Protein AF-G5J6P9-F1 (afdb_monomer)

Sequence (139 aa):
MKEVIKSHRTAPQAALIARLNPIIRGWCNYYRTVVSKKIFTSEDLTLWNMLRAWTVSRKKKKTPLIKALKKYFSHGKHGKWTFQTGKTVLYHHAETEIKRHTLVKPESSPLDGNWTYGRKRRGTYTGTPTRVSKLLKKQ

Solvent-accessible surface area (backbone atoms only — not comparable to full-atom values): 8495 Å² total; per-residue (Å²): 109,70,67,60,53,60,78,40,60,86,53,57,70,66,58,52,35,65,60,45,37,60,55,52,51,50,53,42,62,70,48,20,48,49,97,39,64,70,55,24,49,50,50,42,54,52,49,49,53,53,52,50,50,50,45,58,75,66,44,57,91,87,55,55,67,68,64,48,44,58,72,48,24,39,74,49,98,72,39,66,74,20,54,40,56,102,88,47,72,54,73,55,48,61,72,59,70,68,51,68,80,77,77,80,59,89,93,59,58,98,78,68,77,59,61,68,65,51,28,79,72,64,64,57,49,98,90,53,62,71,69,62,50,56,55,71,72,73,113

Foldseek 3Di:
DLVLLVVCLVPDLVVSLVVQQVVLVVVLVVCLADPCLVVLVVVQVVVLVSVLVSLVSPDDPPDDSVNSQCVQAAADPVGGGWRDDPVGTHDRSNVRHRDYDDDDDPPDDLPPPPVVVVCVPVLDRPPDDNVVSVVVVVD

Radius of gyration: 22.57 Å; Cα contacts (8 Å, |Δi|>4): 118; chains: 1; bounding box: 42×33×65 Å

InterPro domains:
  IPR013597 Group II intron, maturase-specific [PF08388] (2-73)

Structure (mmCIF, N/CA/C/O backbone):
data_AF-G5J6P9-F1
#
_entry.id   AF-G5J6P9-F1
#
loop_
_atom_site.group_PDB
_atom_site.id
_atom_site.type_symbol
_atom_site.label_atom_id
_atom_site.label_alt_id
_atom_site.label_comp_id
_atom_site.label_asym_id
_atom_site.label_entity_id
_atom_site.label_seq_id
_atom_site.pdbx_PDB_ins_code
_atom_site.Cartn_x
_atom_site.Cartn_y
_atom_site.Cartn_z
_atom_site.occupancy
_atom_site.B_iso_or_equiv
_atom_site.auth_seq_id
_atom_site.auth_comp_id
_atom_site.auth_asym_id
_atom_site.auth_atom_id
_atom_site.pdbx_PDB_model_num
ATOM 1 N N . MET A 1 1 ? -7.645 6.304 -6.383 1.00 88.50 1 MET A N 1
ATOM 2 C CA . MET A 1 1 ? -7.468 5.688 -5.041 1.00 88.50 1 MET A CA 1
ATOM 3 C C . MET A 1 1 ? -8.489 6.160 -4.008 1.00 88.50 1 MET A C 1
ATOM 5 O O . MET A 1 1 ? -9.129 5.309 -3.403 1.00 88.50 1 MET A O 1
ATOM 9 N N . LYS A 1 2 ? -8.694 7.473 -3.824 1.00 90.75 2 LYS A N 1
ATOM 10 C CA . LYS A 1 2 ? -9.644 8.036 -2.841 1.00 90.75 2 LYS A CA 1
ATOM 11 C C . LYS A 1 2 ? -11.046 7.407 -2.886 1.00 90.75 2 LYS A C 1
ATOM 13 O O . LYS A 1 2 ? -11.541 6.964 -1.856 1.00 90.75 2 LYS A O 1
ATOM 18 N N . GLU A 1 3 ? -11.644 7.297 -4.071 1.00 94.56 3 GLU A N 1
ATOM 19 C CA . GLU A 1 3 ? -12.990 6.719 -4.230 1.00 94.56 3 GLU A CA 1
ATOM 20 C C . GLU A 1 3 ? -13.049 5.220 -3.895 1.00 94.56 3 GLU A C 1
ATOM 22 O O . GLU A 1 3 ? -14.017 4.744 -3.302 1.00 94.56 3 GLU A O 1
ATOM 27 N N . VAL A 1 4 ? -11.970 4.475 -4.158 1.00 95.38 4 VAL A N 1
ATOM 28 C CA . VAL A 1 4 ? -11.866 3.060 -3.763 1.00 95.38 4 VAL A CA 1
ATOM 29 C C . VAL A 1 4 ? -11.872 2.938 -2.241 1.00 95.38 4 VAL A C 1
ATOM 31 O O . VAL A 1 4 ? -12.625 2.150 -1.685 1.00 95.38 4 VAL A O 1
ATOM 34 N N . ILE A 1 5 ? -11.088 3.761 -1.545 1.00 94.94 5 ILE A N 1
ATOM 35 C CA . ILE A 1 5 ? -11.037 3.742 -0.077 1.00 94.94 5 ILE A CA 1
ATOM 36 C C . ILE A 1 5 ? -12.384 4.161 0.533 1.00 94.94 5 ILE A C 1
ATOM 38 O O . ILE A 1 5 ? -12.824 3.557 1.511 1.00 94.94 5 ILE A O 1
ATOM 42 N N . LYS A 1 6 ? -13.062 5.160 -0.050 1.00 93.94 6 LYS A N 1
ATOM 43 C CA . LYS A 1 6 ? -14.392 5.612 0.396 1.00 93.94 6 LYS A CA 1
ATOM 44 C C . LYS A 1 6 ? -15.464 4.532 0.235 1.00 93.94 6 LYS A C 1
ATOM 46 O O . LYS A 1 6 ? -16.167 4.240 1.196 1.00 93.94 6 LYS A O 1
ATOM 51 N N . SER A 1 7 ? -15.562 3.925 -0.947 1.00 94.88 7 SER A N 1
ATOM 52 C CA . SER A 1 7 ? -16.500 2.819 -1.216 1.00 94.88 7 SER A CA 1
ATOM 53 C C . SER A 1 7 ? -16.239 1.598 -0.330 1.00 94.88 7 SER A C 1
ATOM 55 O O . SER A 1 7 ? -17.163 0.880 0.028 1.00 94.88 7 SER A O 1
ATOM 57 N N . HIS A 1 8 ? -14.991 1.395 0.099 1.00 94.69 8 HIS A N 1
ATOM 58 C CA . HIS A 1 8 ? -14.577 0.283 0.957 1.00 94.69 8 HIS A CA 1
ATOM 59 C C . HIS A 1 8 ? -14.461 0.680 2.439 1.00 94.69 8 HIS A C 1
ATOM 61 O O . HIS A 1 8 ? -13.709 0.063 3.199 1.00 94.69 8 HIS A O 1
ATOM 67 N N . ARG A 1 9 ? -15.197 1.704 2.890 1.00 91.31 9 ARG A N 1
ATOM 68 C CA . ARG A 1 9 ? -15.126 2.206 4.275 1.00 91.31 9 ARG A CA 1
ATOM 69 C C . ARG A 1 9 ? -15.450 1.137 5.327 1.00 91.31 9 ARG A C 1
ATOM 71 O O . ARG A 1 9 ? -14.808 1.095 6.375 1.00 91.31 9 ARG A O 1
ATOM 78 N N . THR A 1 10 ? -16.416 0.265 5.050 1.00 92.69 10 THR A N 1
ATOM 79 C CA . THR A 1 10 ? -16.840 -0.829 5.945 1.00 92.69 10 THR A CA 1
ATOM 80 C C . THR A 1 10 ? -16.239 -2.184 5.569 1.00 92.69 10 THR A C 1
ATOM 82 O O . THR A 1 10 ? -16.302 -3.121 6.368 1.00 92.69 10 THR A O 1
ATOM 85 N N . ALA A 1 11 ? -15.603 -2.286 4.399 1.00 93.88 11 ALA A N 1
ATOM 86 C CA . ALA A 1 11 ? -15.102 -3.541 3.854 1.00 93.88 11 ALA A CA 1
ATOM 87 C C . ALA A 1 11 ? -13.993 -4.174 4.724 1.00 93.88 11 ALA A C 1
ATOM 89 O O . ALA A 1 11 ? -13.275 -3.475 5.457 1.00 93.88 11 ALA A O 1
ATOM 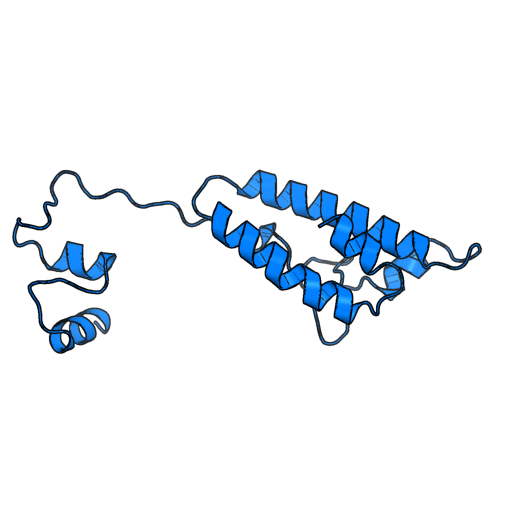90 N N . PRO A 1 12 ? -13.799 -5.503 4.654 1.00 95.56 12 PRO A N 1
ATOM 91 C CA . PRO A 1 12 ? -12.652 -6.164 5.266 1.00 95.56 12 PRO A CA 1
ATOM 92 C C . PRO A 1 12 ? -11.323 -5.596 4.754 1.00 95.56 12 PRO A C 1
ATOM 94 O O . PRO A 1 12 ? -11.195 -5.226 3.588 1.00 95.56 12 PRO A O 1
ATOM 97 N N . GLN A 1 13 ? -10.302 -5.574 5.615 1.00 96.81 13 GLN A N 1
ATOM 98 C CA . GLN A 1 13 ? -8.970 -5.080 5.250 1.00 96.81 13 GLN A CA 1
ATOM 99 C C . GLN A 1 13 ? -8.396 -5.807 4.023 1.00 96.81 13 GLN A C 1
ATOM 101 O O . GLN A 1 13 ? -7.875 -5.163 3.116 1.00 96.81 13 GLN A O 1
ATOM 106 N N . ALA A 1 14 ? -8.529 -7.136 3.977 1.00 96.75 14 ALA A N 1
ATOM 107 C CA . ALA A 1 14 ? -8.056 -7.947 2.858 1.00 96.75 14 ALA A CA 1
ATOM 108 C C . ALA A 1 14 ? -8.722 -7.553 1.528 1.00 96.75 14 ALA A C 1
ATOM 110 O O . 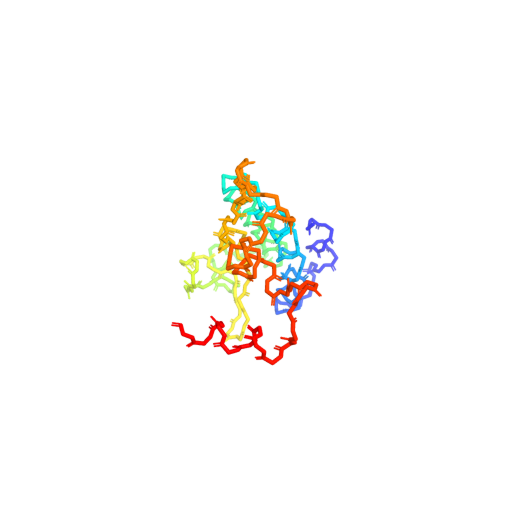ALA A 1 14 ? -8.039 -7.470 0.513 1.00 96.75 14 ALA A O 1
ATOM 111 N N . ALA A 1 15 ? -10.023 -7.239 1.539 1.00 96.69 15 ALA A N 1
ATOM 112 C CA . ALA A 1 15 ? -10.747 -6.802 0.346 1.00 96.69 15 ALA A CA 1
ATOM 113 C C . ALA A 1 15 ? -10.234 -5.444 -0.162 1.00 96.69 15 ALA A C 1
ATOM 115 O O . ALA A 1 15 ? -10.015 -5.268 -1.360 1.00 96.69 15 ALA A O 1
ATOM 116 N N . LEU A 1 16 ? -9.960 -4.504 0.752 1.00 97.19 16 LEU A N 1
ATOM 117 C CA . LEU A 1 16 ? -9.362 -3.218 0.391 1.00 97.19 16 LEU A CA 1
ATOM 118 C C . LEU A 1 16 ? -7.965 -3.395 -0.230 1.00 97.19 16 LEU A C 1
ATOM 120 O O . LEU A 1 16 ? -7.674 -2.788 -1.259 1.00 97.19 16 LEU A O 1
ATOM 124 N N . ILE A 1 17 ? -7.122 -4.258 0.348 1.00 97.44 17 ILE A N 1
ATOM 125 C CA . ILE A 1 17 ? -5.790 -4.576 -0.198 1.00 97.44 17 ILE A CA 1
ATOM 126 C C . ILE A 1 17 ? -5.910 -5.213 -1.586 1.00 97.44 17 ILE A C 1
ATOM 128 O O . ILE A 1 17 ? -5.239 -4.779 -2.524 1.00 97.44 17 ILE A O 1
ATOM 132 N N . ALA A 1 18 ? -6.794 -6.201 -1.735 1.00 96.81 18 ALA A N 1
ATOM 133 C CA . ALA A 1 18 ? -7.026 -6.894 -2.998 1.00 96.81 18 ALA A CA 1
ATOM 134 C C . ALA A 1 18 ? -7.461 -5.933 -4.112 1.00 96.81 18 ALA A C 1
ATOM 136 O O . ALA A 1 18 ? -7.036 -6.091 -5.255 1.00 96.81 18 ALA A O 1
ATOM 137 N N . ARG A 1 19 ? -8.252 -4.900 -3.787 1.00 97.19 19 ARG A N 1
ATOM 138 C CA . ARG A 1 19 ? -8.679 -3.897 -4.768 1.00 97.19 19 ARG A CA 1
ATOM 139 C C . ARG A 1 19 ? -7.601 -2.862 -5.087 1.00 97.19 19 ARG A C 1
ATOM 141 O O . ARG A 1 19 ? -7.487 -2.461 -6.246 1.00 97.19 19 ARG A O 1
ATOM 148 N N . LEU A 1 20 ? -6.831 -2.415 -4.093 1.00 97.19 20 LEU A N 1
ATOM 149 C CA . LEU A 1 20 ? -5.807 -1.378 -4.270 1.00 97.19 20 LEU A CA 1
ATOM 150 C C . LEU A 1 20 ? -4.571 -1.887 -5.018 1.00 97.19 20 LEU A C 1
ATOM 152 O O . LEU A 1 20 ? -4.085 -1.197 -5.912 1.00 97.19 20 LEU A O 1
ATOM 156 N N . ASN A 1 21 ? -4.094 -3.093 -4.706 1.00 97.31 21 ASN A N 1
ATOM 157 C CA . ASN A 1 21 ? -2.870 -3.650 -5.288 1.00 97.31 21 ASN A CA 1
ATOM 158 C C . ASN A 1 21 ? -2.819 -3.622 -6.830 1.00 97.31 21 ASN A C 1
ATOM 160 O O . ASN A 1 21 ? -1.824 -3.127 -7.363 1.00 97.31 21 ASN A O 1
ATOM 164 N N . PRO A 1 22 ? -3.831 -4.100 -7.582 1.00 97.44 22 PRO A N 1
ATOM 165 C CA . PRO A 1 22 ? -3.782 -4.059 -9.044 1.00 97.44 22 PRO A CA 1
ATOM 166 C C . PRO A 1 22 ? -3.800 -2.628 -9.602 1.00 97.44 22 PRO A C 1
ATOM 168 O O . PRO A 1 22 ? -3.136 -2.365 -10.601 1.00 97.44 22 PRO A O 1
ATOM 171 N N . ILE A 1 23 ? -4.498 -1.693 -8.947 1.00 97.31 23 ILE A N 1
ATOM 172 C CA . ILE A 1 23 ? -4.552 -0.283 -9.369 1.00 97.31 23 ILE A CA 1
ATOM 173 C C . ILE A 1 23 ? -3.177 0.367 -9.210 1.00 97.31 23 ILE A C 1
ATOM 175 O O . ILE A 1 23 ? -2.669 0.974 -10.151 1.00 97.31 23 ILE A O 1
ATOM 179 N N . ILE A 1 24 ? -2.568 0.205 -8.032 1.00 97.06 24 ILE A N 1
ATOM 180 C CA . ILE A 1 24 ? -1.245 0.756 -7.725 1.00 97.06 24 ILE A CA 1
ATOM 181 C C . ILE A 1 24 ? -0.210 0.172 -8.687 1.00 97.06 24 ILE A C 1
ATOM 183 O O . ILE A 1 24 ? 0.527 0.914 -9.331 1.00 97.06 24 ILE A O 1
ATOM 187 N N . ARG A 1 25 ? -0.193 -1.157 -8.852 1.00 96.75 25 ARG A N 1
ATOM 188 C CA . ARG A 1 25 ? 0.738 -1.829 -9.769 1.00 96.75 25 ARG A CA 1
ATOM 189 C C . ARG A 1 25 ? 0.569 -1.363 -11.210 1.00 96.75 25 ARG A C 1
ATOM 191 O O . ARG A 1 25 ? 1.571 -1.117 -11.871 1.00 96.75 25 ARG A O 1
ATOM 198 N N . GLY A 1 26 ? -0.666 -1.233 -11.695 1.00 96.50 26 GLY A N 1
ATOM 199 C CA . GLY A 1 26 ? -0.940 -0.753 -13.050 1.00 96.50 26 GLY A CA 1
ATOM 200 C C . GLY A 1 26 ? -0.398 0.657 -13.278 1.00 96.50 26 GLY A C 1
ATOM 201 O O . GLY A 1 26 ? 0.356 0.886 -14.222 1.00 96.50 26 GLY A O 1
ATOM 202 N N . TRP A 1 27 ? -0.705 1.577 -12.363 1.00 96.50 27 TRP A N 1
ATOM 203 C CA . TRP A 1 27 ? -0.244 2.961 -12.443 1.00 96.50 27 TRP A CA 1
ATOM 204 C C . TRP A 1 27 ? 1.284 3.069 -12.337 1.00 96.50 27 TRP A C 1
ATOM 206 O O . TRP A 1 27 ? 1.927 3.714 -13.163 1.00 96.50 27 TRP A O 1
ATOM 216 N N . CYS A 1 28 ? 1.899 2.358 -11.392 1.00 96.44 28 CYS A N 1
ATOM 217 C CA . CYS A 1 28 ? 3.351 2.322 -11.268 1.00 96.44 28 CYS A CA 1
ATOM 218 C C . CYS A 1 28 ? 4.035 1.722 -12.497 1.00 96.44 28 CYS A C 1
ATOM 220 O O . CYS A 1 28 ? 5.065 2.236 -12.922 1.00 96.44 28 CYS A O 1
ATOM 222 N N . ASN A 1 29 ? 3.478 0.660 -13.084 1.00 95.25 29 ASN A N 1
ATOM 223 C CA . ASN A 1 29 ? 4.019 0.058 -14.300 1.00 95.25 29 ASN A CA 1
ATOM 224 C C . ASN A 1 29 ? 3.948 1.010 -15.493 1.00 95.25 29 ASN A C 1
ATOM 226 O O . ASN A 1 29 ? 4.879 1.017 -16.293 1.00 95.25 29 ASN A O 1
ATOM 230 N N . TYR A 1 30 ? 2.900 1.826 -15.592 1.00 94.50 30 TYR A N 1
ATOM 231 C CA . TYR A 1 30 ? 2.797 2.857 -16.622 1.00 94.50 30 TYR A CA 1
ATOM 232 C C . TYR A 1 30 ? 3.896 3.921 -16.463 1.00 94.50 30 TYR A C 1
ATOM 234 O O . TYR A 1 30 ? 4.614 4.230 -17.409 1.00 94.50 30 TYR A O 1
ATOM 242 N N . TYR A 1 31 ? 4.106 4.418 -15.241 1.00 94.44 31 TYR A N 1
ATOM 243 C CA . TYR A 1 31 ? 5.084 5.477 -14.959 1.00 94.44 31 TYR A CA 1
ATOM 244 C C . TYR A 1 31 ? 6.503 4.978 -14.654 1.00 94.44 31 TYR A C 1
ATOM 246 O O . TYR A 1 31 ? 7.381 5.784 -14.328 1.00 94.44 31 TYR A O 1
ATOM 254 N N . ARG A 1 32 ? 6.775 3.669 -14.762 1.00 93.69 32 ARG A N 1
ATOM 255 C CA . ARG A 1 32 ? 8.095 3.105 -14.431 1.00 93.69 32 ARG A CA 1
ATOM 256 C C . ARG A 1 32 ? 9.194 3.534 -15.396 1.00 93.69 32 ARG A C 1
ATOM 258 O O . ARG A 1 32 ? 10.362 3.341 -15.080 1.00 93.69 32 ARG A O 1
ATOM 265 N N . THR A 1 33 ? 8.849 4.030 -16.584 1.00 92.06 33 THR A N 1
ATOM 266 C CA . THR A 1 33 ? 9.836 4.348 -17.624 1.00 92.06 33 THR A CA 1
ATOM 267 C C . THR A 1 33 ? 10.416 5.752 -17.528 1.00 92.06 33 THR A C 1
ATOM 269 O O . THR A 1 33 ? 11.419 6.047 -18.176 1.00 92.06 33 THR A O 1
ATOM 272 N N . VAL A 1 34 ? 9.805 6.612 -16.715 1.00 88.88 34 VAL A N 1
ATOM 273 C CA . VAL A 1 34 ? 10.227 8.001 -16.493 1.00 88.88 34 VAL A CA 1
ATOM 274 C C . VAL A 1 34 ? 10.782 8.174 -15.074 1.00 88.88 34 VAL A C 1
ATOM 276 O O . VAL A 1 34 ? 10.786 7.234 -14.277 1.00 88.88 34 VAL A O 1
ATOM 279 N N . VAL A 1 35 ? 11.301 9.359 -14.740 1.00 88.00 35 VAL A N 1
ATOM 280 C CA . VAL A 1 35 ? 11.937 9.639 -13.437 1.00 88.00 35 VAL A CA 1
ATOM 281 C C . VAL A 1 35 ? 10.877 9.838 -12.337 1.00 88.00 35 VAL A C 1
ATOM 283 O O . VAL A 1 35 ? 10.697 10.922 -11.795 1.00 88.00 35 VAL A O 1
ATOM 286 N N . SER A 1 36 ? 10.168 8.763 -11.992 1.00 91.44 36 SER A N 1
ATOM 287 C CA . SER A 1 36 ? 8.991 8.797 -11.105 1.00 91.44 36 SER A CA 1
ATOM 288 C C . SER A 1 36 ? 9.280 8.478 -9.640 1.00 91.44 36 SER A C 1
ATOM 290 O O . SER A 1 36 ? 8.356 8.431 -8.835 1.00 91.44 36 SER A O 1
ATOM 292 N N . LYS A 1 37 ? 10.540 8.239 -9.245 1.00 92.00 37 LYS A N 1
ATOM 293 C CA . LYS A 1 37 ? 10.834 7.697 -7.905 1.00 92.00 37 LYS A CA 1
ATOM 294 C C . LYS A 1 37 ? 10.374 8.616 -6.767 1.00 92.00 37 LYS A C 1
ATOM 296 O O . LYS A 1 37 ? 9.747 8.142 -5.827 1.00 92.00 37 LYS A O 1
ATOM 301 N N . LYS A 1 38 ? 10.627 9.927 -6.879 1.00 94.19 38 LYS A N 1
ATOM 302 C CA . LYS A 1 38 ? 10.177 10.926 -5.892 1.00 94.19 38 LYS A CA 1
ATOM 303 C C . LYS A 1 38 ? 8.648 10.972 -5.791 1.00 94.19 38 LYS A C 1
ATOM 305 O O . LYS A 1 38 ? 8.111 11.054 -4.690 1.00 94.19 38 LYS A O 1
ATOM 310 N N . ILE A 1 39 ? 7.963 10.871 -6.931 1.00 95.44 39 ILE A N 1
ATOM 311 C CA . ILE A 1 39 ? 6.499 10.848 -6.991 1.00 95.44 39 ILE A CA 1
ATOM 312 C C . ILE A 1 39 ? 5.960 9.581 -6.328 1.00 95.44 39 ILE A C 1
ATOM 314 O O . ILE A 1 39 ? 5.067 9.676 -5.501 1.00 95.44 39 ILE A O 1
ATOM 318 N N . PHE A 1 40 ? 6.549 8.413 -6.593 1.00 95.50 40 PHE A N 1
ATOM 319 C CA . PHE A 1 40 ? 6.141 7.161 -5.949 1.00 95.50 40 PHE A CA 1
ATOM 320 C C . PHE A 1 40 ? 6.225 7.239 -4.420 1.00 95.50 40 PHE A C 1
ATOM 322 O O . PHE A 1 40 ? 5.274 6.865 -3.741 1.00 95.50 40 PHE A O 1
ATOM 329 N N . THR A 1 41 ? 7.300 7.805 -3.871 1.00 95.25 41 THR A N 1
ATOM 330 C CA . THR A 1 41 ? 7.404 8.025 -2.420 1.00 95.25 41 THR A CA 1
ATOM 331 C C . THR A 1 41 ? 6.333 8.994 -1.899 1.00 95.25 41 THR A C 1
ATOM 333 O O . THR A 1 41 ? 5.761 8.767 -0.834 1.00 95.25 41 THR A O 1
ATOM 336 N N . SER A 1 42 ? 6.030 10.062 -2.645 1.00 96.38 42 SER A N 1
ATOM 337 C CA . SER A 1 42 ? 4.963 11.015 -2.296 1.00 96.38 42 SER A CA 1
ATOM 338 C C . SER A 1 42 ? 3.570 10.368 -2.310 1.00 96.38 42 SER A C 1
ATOM 340 O O . SER A 1 42 ? 2.750 10.615 -1.421 1.00 96.38 42 SER A O 1
ATOM 342 N N . GLU A 1 43 ? 3.304 9.506 -3.292 1.00 96.19 43 GLU A N 1
ATOM 343 C CA . GLU A 1 43 ? 2.053 8.752 -3.401 1.00 96.19 43 GLU A CA 1
ATOM 344 C C . GLU A 1 43 ? 1.898 7.739 -2.263 1.00 96.19 43 GLU A C 1
ATOM 346 O O . GLU A 1 43 ? 0.810 7.617 -1.702 1.00 96.19 43 GLU A O 1
ATOM 351 N N . ASP A 1 44 ? 2.979 7.077 -1.837 1.00 95.94 44 ASP A N 1
ATOM 352 C CA . ASP A 1 44 ? 2.956 6.198 -0.660 1.00 95.94 44 ASP A CA 1
ATOM 353 C C . ASP A 1 44 ? 2.589 6.961 0.620 1.00 95.94 44 ASP A C 1
ATOM 355 O O . ASP A 1 44 ? 1.776 6.488 1.420 1.00 95.94 44 ASP A O 1
ATOM 359 N N . LEU A 1 45 ? 3.120 8.174 0.797 1.00 95.81 45 LEU A N 1
ATOM 360 C CA . LEU A 1 45 ? 2.798 9.025 1.945 1.00 95.81 45 LEU A CA 1
ATOM 361 C C . LEU A 1 45 ? 1.328 9.477 1.924 1.00 95.81 45 LEU A C 1
ATOM 363 O O . LEU A 1 45 ? 0.630 9.460 2.944 1.00 95.81 45 LEU A O 1
ATOM 367 N N . THR A 1 46 ? 0.836 9.836 0.741 1.00 96.81 46 THR A N 1
ATOM 368 C CA . THR A 1 46 ? -0.562 10.221 0.519 1.00 96.81 46 THR A CA 1
ATOM 369 C C . THR A 1 46 ? -1.506 9.051 0.792 1.00 96.81 46 THR A C 1
ATOM 371 O O . THR A 1 46 ? -2.504 9.204 1.506 1.00 96.81 46 THR A O 1
ATOM 374 N N . LEU A 1 47 ? -1.166 7.858 0.305 1.00 96.56 47 LEU A N 1
ATOM 375 C CA . LEU A 1 47 ? -1.913 6.630 0.555 1.00 96.56 47 LEU A CA 1
ATOM 376 C C . LEU A 1 47 ? -1.929 6.277 2.047 1.00 96.56 47 LEU A C 1
ATOM 378 O O . LEU A 1 47 ? -2.989 5.947 2.583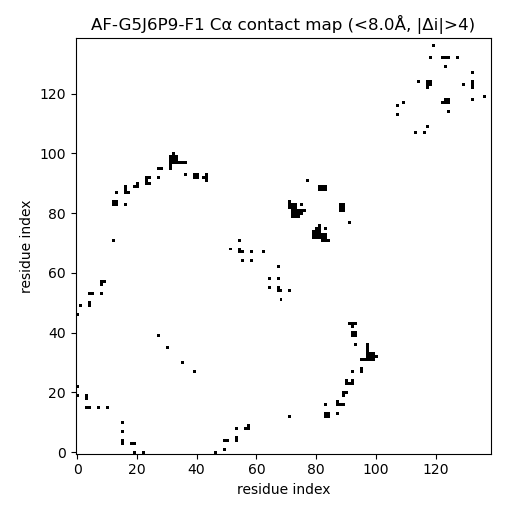 1.00 96.56 47 LEU A O 1
ATOM 382 N N . TRP A 1 48 ? -0.800 6.421 2.746 1.00 96.38 48 TRP A N 1
ATOM 383 C CA . TRP A 1 48 ? -0.729 6.222 4.194 1.00 96.38 48 TRP A CA 1
ATOM 384 C C . TRP A 1 48 ? -1.693 7.148 4.947 1.00 96.38 48 TRP A C 1
ATOM 386 O O . TRP A 1 48 ? -2.455 6.682 5.800 1.00 96.38 48 TRP A O 1
ATOM 396 N N . ASN A 1 49 ? -1.747 8.434 4.585 1.00 96.69 49 ASN A N 1
ATOM 397 C CA . ASN A 1 49 ? -2.689 9.388 5.176 1.00 96.69 49 ASN A CA 1
ATOM 398 C C . ASN A 1 49 ? -4.153 8.976 4.943 1.00 96.69 49 ASN A C 1
ATOM 400 O O . ASN A 1 49 ? -4.967 9.016 5.873 1.00 96.69 49 ASN A O 1
ATOM 404 N N . MET A 1 50 ? -4.489 8.515 3.733 1.00 96.62 50 MET A N 1
ATOM 405 C CA . MET A 1 50 ? -5.836 8.023 3.417 1.00 96.62 50 MET A CA 1
ATOM 406 C C . MET A 1 50 ? -6.197 6.763 4.219 1.00 96.62 50 MET A C 1
ATOM 408 O O . MET A 1 50 ? -7.309 6.663 4.740 1.00 96.62 50 MET A O 1
ATOM 412 N N . LEU A 1 51 ? -5.267 5.819 4.380 1.00 96.94 51 LEU A N 1
ATOM 413 C CA . LEU A 1 51 ? -5.484 4.590 5.156 1.00 96.94 51 LEU A CA 1
ATOM 414 C C . LEU A 1 51 ? -5.556 4.852 6.664 1.00 96.94 51 LEU A C 1
ATOM 416 O O . LEU A 1 51 ? -6.332 4.208 7.381 1.00 96.94 51 LEU A O 1
ATOM 420 N N . ARG A 1 52 ? -4.802 5.837 7.161 1.00 95.88 52 ARG A N 1
ATOM 421 C CA . ARG A 1 52 ? -4.924 6.332 8.535 1.00 95.88 52 ARG A CA 1
ATOM 422 C C . ARG A 1 52 ? -6.311 6.925 8.768 1.00 95.88 52 ARG A C 1
ATOM 424 O O . ARG A 1 52 ? -6.948 6.573 9.759 1.00 95.88 52 ARG A O 1
ATOM 431 N N . ALA A 1 53 ? -6.811 7.758 7.855 1.00 95.38 53 ALA A N 1
ATOM 432 C CA . ALA A 1 53 ? -8.167 8.307 7.933 1.00 95.38 53 ALA A CA 1
ATOM 433 C C . ALA A 1 53 ? -9.240 7.207 7.863 1.00 95.38 53 ALA A C 1
ATOM 435 O O . ALA A 1 53 ? -10.172 7.194 8.669 1.00 95.38 53 ALA A O 1
ATOM 436 N N . TRP A 1 54 ? -9.073 6.227 6.972 1.00 96.38 54 TRP A N 1
ATOM 437 C CA . TRP A 1 54 ? -9.942 5.052 6.899 1.00 96.38 54 TRP A CA 1
ATOM 438 C C . TRP A 1 54 ? -9.963 4.282 8.229 1.00 96.38 54 TRP A C 1
ATOM 440 O O . TRP A 1 54 ? -11.036 3.972 8.747 1.00 96.38 54 TRP A O 1
ATOM 450 N N . THR A 1 55 ? -8.802 4.076 8.854 1.00 95.69 55 THR A N 1
ATOM 451 C CA . THR A 1 55 ? -8.687 3.425 10.170 1.00 95.69 55 THR A CA 1
ATOM 452 C C . THR A 1 55 ? -9.389 4.224 11.266 1.00 95.69 55 THR A C 1
ATOM 454 O O . THR A 1 55 ? -10.121 3.654 12.077 1.00 95.69 55 THR A O 1
ATOM 457 N N . VAL A 1 56 ? -9.212 5.550 11.275 1.00 94.19 56 VAL A N 1
ATOM 458 C CA . VAL A 1 56 ? -9.908 6.458 12.199 1.00 94.19 56 VAL A CA 1
ATOM 459 C C . VAL A 1 56 ? -11.418 6.357 12.025 1.00 94.19 56 VAL A C 1
ATOM 461 O O . VAL A 1 56 ? -12.132 6.294 13.019 1.00 94.19 56 VAL A O 1
ATOM 464 N N . SER A 1 57 ? -11.906 6.258 10.790 1.00 93.69 57 SER A N 1
ATOM 465 C CA . SER A 1 57 ? -13.341 6.151 10.518 1.00 93.69 57 SER A CA 1
ATOM 466 C C . SER A 1 57 ? -13.983 4.868 11.070 1.00 93.69 57 SER A C 1
ATOM 468 O O . SER A 1 57 ? -15.197 4.830 11.248 1.00 93.69 57 SER A O 1
ATOM 470 N N . ARG A 1 58 ? -13.176 3.833 11.355 1.00 93.19 58 ARG A N 1
ATOM 471 C CA . ARG A 1 58 ? -13.614 2.522 11.865 1.00 93.19 58 ARG A CA 1
ATOM 472 C C . ARG A 1 58 ? -13.337 2.311 13.351 1.00 93.19 58 ARG A C 1
ATOM 474 O O . ARG A 1 58 ? -13.748 1.293 13.911 1.00 93.19 58 ARG A O 1
ATOM 481 N N . LYS A 1 59 ? -12.582 3.205 13.995 1.00 93.25 59 LYS A N 1
ATOM 482 C CA . LYS A 1 59 ? -12.263 3.064 15.419 1.00 93.25 59 LYS A CA 1
ATOM 483 C C . LYS A 1 59 ? -13.476 3.460 16.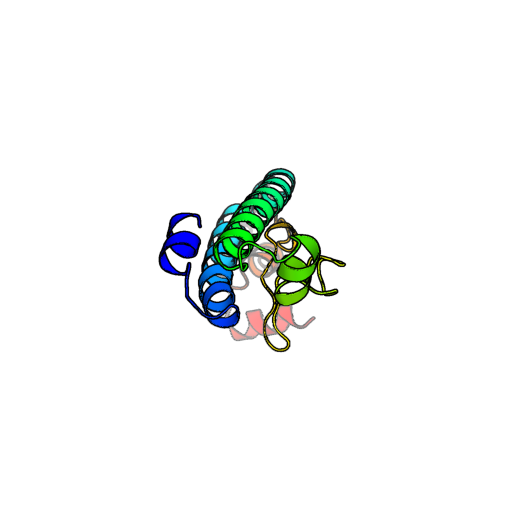263 1.00 93.25 59 LYS A C 1
ATOM 485 O O . LYS A 1 59 ? -14.188 4.402 15.930 1.00 93.25 59 LYS A O 1
ATOM 490 N N . LYS A 1 60 ? -13.680 2.795 17.403 1.00 91.19 60 LYS A N 1
ATOM 491 C CA . LYS A 1 60 ? -14.667 3.254 18.393 1.00 91.19 60 LYS A CA 1
ATOM 492 C C . LYS A 1 60 ? -14.205 4.596 18.980 1.00 91.19 60 LYS A C 1
ATOM 494 O O . LYS A 1 60 ? -13.000 4.812 19.132 1.00 91.19 60 LYS A O 1
ATOM 499 N N . LYS A 1 61 ? -15.139 5.484 19.354 1.00 87.94 61 LYS A N 1
ATOM 500 C CA . LYS A 1 61 ? -14.844 6.860 19.822 1.00 87.94 61 LYS A CA 1
ATOM 501 C C . LYS A 1 61 ? -13.744 6.895 20.897 1.00 87.94 61 LYS A C 1
ATOM 503 O O . LYS A 1 61 ? -12.768 7.622 20.739 1.00 87.94 61 LYS A O 1
ATOM 508 N N . LYS A 1 62 ? -13.843 6.015 21.903 1.00 92.56 62 LYS A N 1
ATOM 509 C CA . LYS A 1 62 ? -12.901 5.899 23.034 1.00 92.56 62 LYS A CA 1
ATOM 510 C C . LYS A 1 62 ? -11.590 5.154 22.724 1.00 92.56 62 LYS A C 1
ATOM 512 O O . LYS A 1 62 ? -10.711 5.098 23.573 1.00 92.56 62 LYS A O 1
ATOM 517 N N . THR A 1 63 ? -11.425 4.548 21.544 1.00 93.56 63 THR A N 1
ATOM 518 C CA . THR A 1 63 ? -10.197 3.803 21.221 1.00 93.56 63 THR A CA 1
ATOM 519 C C . THR A 1 63 ? -9.057 4.766 20.858 1.00 93.56 63 THR A C 1
ATOM 521 O O . THR A 1 63 ? -9.220 5.567 19.921 1.00 93.56 63 THR A O 1
ATOM 524 N N . PRO A 1 64 ? -7.886 4.669 21.524 1.00 95.38 64 PRO A N 1
ATOM 525 C CA . PRO A 1 64 ? -6.698 5.430 21.148 1.00 95.38 64 PRO A CA 1
ATOM 526 C C . PRO A 1 64 ? -6.275 5.129 19.710 1.00 95.38 64 PRO A C 1
ATOM 528 O O . PRO A 1 64 ? -6.328 3.979 19.264 1.00 95.38 64 PRO A O 1
ATOM 531 N N . LEU A 1 65 ? -5.816 6.151 18.986 1.00 93.69 65 LEU A N 1
ATOM 532 C CA . LEU A 1 65 ? -5.441 6.017 17.576 1.00 93.69 65 LEU A CA 1
ATOM 533 C C . LEU A 1 65 ? -4.384 4.928 17.354 1.00 93.69 65 LEU A C 1
ATOM 535 O O . LEU A 1 65 ? -4.534 4.103 16.460 1.00 93.69 65 LEU A O 1
ATOM 539 N N . ILE A 1 66 ? -3.347 4.894 18.192 1.00 94.81 66 ILE A N 1
ATOM 540 C CA . ILE A 1 66 ? -2.248 3.927 18.074 1.00 94.81 66 ILE A CA 1
ATOM 541 C C . ILE A 1 66 ? -2.774 2.490 18.174 1.00 94.81 66 ILE A C 1
ATOM 543 O O . ILE A 1 66 ? -2.353 1.631 17.404 1.00 94.81 66 ILE A O 1
ATOM 547 N N . LYS A 1 67 ? -3.734 2.226 19.071 1.00 95.75 67 LYS A N 1
ATOM 548 C CA . LYS A 1 67 ? -4.352 0.899 19.222 1.00 95.75 67 LYS A CA 1
ATOM 549 C C . LYS A 1 67 ? -5.180 0.522 17.991 1.00 95.75 67 LYS A C 1
ATOM 551 O O . LYS A 1 67 ? -5.139 -0.625 17.562 1.00 95.75 67 LYS A O 1
ATOM 556 N N . ALA A 1 68 ? -5.891 1.484 17.399 1.00 95.50 68 ALA A N 1
ATOM 557 C CA . ALA A 1 68 ? -6.632 1.265 16.158 1.00 95.50 68 ALA A CA 1
ATOM 558 C C . ALA A 1 68 ? -5.700 1.004 14.963 1.00 95.50 68 ALA A C 1
ATOM 560 O O . ALA A 1 68 ? -5.969 0.103 14.176 1.00 95.50 68 ALA A O 1
ATOM 561 N N . LEU A 1 69 ? -4.590 1.740 14.848 1.00 96.19 69 LEU A N 1
ATOM 562 C CA . LEU A 1 69 ? -3.602 1.524 13.791 1.00 96.19 69 LEU A CA 1
ATOM 563 C C . LEU A 1 69 ? -2.921 0.163 13.933 1.00 96.19 69 LEU A C 1
ATOM 565 O O . LEU A 1 69 ? -2.887 -0.579 12.963 1.00 96.19 69 LEU A O 1
ATOM 569 N N . LYS A 1 70 ? -2.486 -0.229 15.138 1.00 95.56 70 LYS A N 1
ATOM 570 C CA . LYS A 1 70 ? -1.882 -1.553 15.392 1.00 95.56 70 LYS A CA 1
ATOM 571 C C . LYS A 1 70 ? -2.785 -2.740 15.015 1.00 95.56 70 LYS A C 1
ATOM 573 O O . LYS A 1 70 ? -2.289 -3.847 14.864 1.00 95.56 70 LYS A O 1
ATOM 578 N N . LYS A 1 71 ? -4.101 -2.528 14.873 1.00 94.50 71 LYS A N 1
ATOM 579 C CA . LYS A 1 71 ? -5.040 -3.562 14.413 1.00 94.50 71 LYS A CA 1
ATOM 580 C C . LYS A 1 71 ? -4.888 -3.879 12.920 1.00 94.50 71 LYS A C 1
ATOM 582 O O . LYS A 1 71 ? -5.110 -5.017 12.531 1.00 94.50 71 LYS A O 1
ATOM 587 N N . TYR A 1 72 ? -4.571 -2.879 12.100 1.00 95.94 72 TYR A N 1
ATOM 588 C CA . TYR A 1 72 ? -4.513 -3.010 10.635 1.00 95.94 72 TYR A CA 1
ATOM 589 C C . TYR A 1 72 ? -3.092 -2.866 10.080 1.00 95.94 72 TYR A C 1
ATOM 591 O O . TYR A 1 72 ? -2.808 -3.268 8.955 1.00 95.94 72 TYR A O 1
ATOM 599 N N . PHE A 1 73 ? -2.198 -2.273 10.862 1.00 96.94 73 PHE A N 1
ATOM 600 C CA . PHE A 1 73 ? -0.809 -2.072 10.512 1.00 96.94 73 PHE A CA 1
ATOM 601 C C . PHE A 1 73 ? 0.075 -2.877 11.453 1.00 96.94 73 PHE A C 1
ATOM 603 O O . PHE A 1 73 ? -0.074 -2.802 12.675 1.00 96.94 73 PHE A O 1
ATOM 610 N N . SER A 1 74 ? 1.020 -3.606 10.879 1.00 95.88 74 SER A N 1
ATOM 611 C CA . SER A 1 74 ? 1.985 -4.410 11.620 1.00 95.88 74 SER A CA 1
ATOM 612 C C . SER A 1 74 ? 3.367 -4.314 10.981 1.00 95.88 74 SER A C 1
ATOM 614 O O . SER A 1 74 ? 3.540 -3.711 9.919 1.00 95.88 74 SER A O 1
ATOM 616 N N . HIS A 1 75 ? 4.369 -4.868 11.662 1.00 95.62 75 HIS A N 1
ATOM 617 C CA . HIS A 1 75 ? 5.718 -4.925 11.122 1.00 95.62 75 HIS A CA 1
ATOM 618 C C . HIS A 1 75 ? 5.753 -5.868 9.916 1.00 95.62 75 HIS A C 1
ATOM 620 O O . HIS A 1 75 ? 5.307 -7.011 10.004 1.00 95.62 75 HIS A O 1
ATOM 626 N N . GLY A 1 76 ? 6.247 -5.377 8.786 1.00 93.12 76 GLY A N 1
ATOM 627 C CA . GLY A 1 76 ? 6.288 -6.120 7.533 1.00 93.12 76 GLY A CA 1
ATOM 628 C C . GLY A 1 76 ? 7.308 -5.534 6.569 1.00 93.12 76 GLY A C 1
ATOM 629 O O . GLY A 1 76 ? 8.214 -4.805 6.973 1.00 93.12 76 GLY A O 1
ATOM 630 N N . LYS A 1 77 ? 7.131 -5.823 5.277 1.00 91.12 77 LYS A N 1
ATOM 631 C CA . LYS A 1 77 ? 8.063 -5.434 4.205 1.00 91.12 77 LYS A CA 1
ATOM 632 C C . LYS A 1 77 ? 8.363 -3.928 4.153 1.00 91.12 77 LYS A C 1
ATOM 634 O O . LYS A 1 77 ? 9.443 -3.540 3.721 1.00 91.12 77 LYS A O 1
ATOM 639 N N . HIS A 1 78 ? 7.433 -3.084 4.600 1.00 89.62 78 HIS A N 1
ATOM 640 C CA . HIS A 1 78 ? 7.547 -1.620 4.560 1.00 89.62 78 HIS A CA 1
ATOM 641 C C . HIS A 1 78 ? 7.768 -1.014 5.955 1.00 89.62 78 HIS A C 1
ATOM 643 O O . HIS A 1 78 ? 7.452 0.148 6.207 1.00 89.62 78 HIS A O 1
ATOM 649 N N . GLY A 1 79 ? 8.305 -1.812 6.884 1.00 91.75 79 GLY A N 1
ATOM 650 C CA . GLY A 1 79 ? 8.599 -1.410 8.254 1.00 91.75 79 GLY A CA 1
ATOM 651 C C . GLY A 1 79 ? 7.420 -1.593 9.211 1.00 91.75 79 GLY A C 1
ATOM 652 O O . GLY A 1 79 ? 6.487 -2.359 8.961 1.00 91.75 79 GLY A O 1
ATOM 653 N N . LYS A 1 80 ? 7.468 -0.885 10.349 1.00 92.62 80 LYS A N 1
ATOM 654 C CA . LYS A 1 80 ? 6.526 -1.036 11.479 1.00 92.62 80 LYS A CA 1
ATOM 655 C C . LYS A 1 80 ? 5.065 -0.732 11.130 1.00 92.62 80 LYS A C 1
ATOM 657 O O . LYS A 1 80 ? 4.167 -1.282 11.761 1.00 92.62 80 LYS A O 1
ATOM 662 N N . TRP A 1 81 ? 4.833 0.162 10.172 1.00 94.94 81 TRP A N 1
ATOM 663 C CA . TRP A 1 81 ? 3.501 0.613 9.770 1.00 94.94 81 TRP A CA 1
ATOM 664 C C . TRP A 1 81 ? 3.138 0.084 8.382 1.00 94.94 81 TRP A C 1
ATOM 666 O O . TRP A 1 81 ? 2.699 0.840 7.519 1.00 94.94 81 TRP A O 1
ATOM 676 N N . THR A 1 82 ? 3.308 -1.222 8.170 1.00 96.44 82 THR A N 1
ATOM 677 C CA . THR A 1 82 ? 2.899 -1.881 6.926 1.00 96.44 82 THR A CA 1
ATOM 678 C C . THR A 1 82 ? 1.410 -2.212 6.987 1.00 96.44 82 THR A C 1
ATOM 680 O O . THR A 1 82 ? 0.971 -2.887 7.919 1.00 96.44 82 THR A O 1
ATOM 683 N N . PHE A 1 83 ? 0.616 -1.754 6.012 1.00 97.31 83 PHE A N 1
ATOM 684 C CA . PHE A 1 83 ? -0.809 -2.099 5.928 1.00 97.31 83 PHE A CA 1
ATOM 685 C C . PHE A 1 83 ? -0.971 -3.514 5.373 1.00 97.31 83 PHE A C 1
ATOM 687 O O . PHE A 1 83 ? -0.849 -3.746 4.168 1.00 97.31 83 PHE A O 1
ATOM 694 N N . GLN A 1 84 ? -1.227 -4.473 6.256 1.00 96.75 84 GLN A N 1
ATOM 695 C CA . GLN A 1 84 ? -1.259 -5.883 5.886 1.00 96.75 84 GLN A CA 1
ATOM 696 C C . GLN A 1 84 ? -2.177 -6.704 6.783 1.00 96.75 84 GLN A C 1
ATOM 698 O O . GLN A 1 84 ? -2.444 -6.361 7.934 1.00 96.75 84 GLN A O 1
ATOM 703 N N . THR A 1 85 ? -2.624 -7.824 6.234 1.00 94.56 85 THR A N 1
ATOM 704 C CA . THR A 1 85 ? -3.188 -8.943 6.988 1.00 94.56 85 THR A CA 1
ATOM 705 C C . THR A 1 85 ? -2.154 -10.066 7.039 1.00 94.56 85 THR A C 1
ATOM 707 O O . THR A 1 85 ? -1.150 -10.009 6.334 1.00 94.56 85 THR A O 1
ATOM 710 N N . GLY A 1 86 ? -2.407 -11.130 7.805 1.00 88.88 86 GLY A N 1
ATOM 711 C CA . GLY A 1 86 ? -1.503 -12.289 7.836 1.00 88.88 86 GLY A CA 1
ATOM 712 C C . GLY A 1 86 ? -1.286 -12.978 6.478 1.00 88.88 86 GLY A C 1
ATOM 713 O O . GLY A 1 86 ? -0.337 -13.736 6.341 1.00 88.88 86 GLY A O 1
ATOM 714 N N . LYS A 1 87 ? -2.140 -12.722 5.473 1.00 91.31 87 LYS A N 1
ATOM 715 C CA . LYS A 1 87 ? -2.046 -13.334 4.134 1.00 91.31 87 LYS A CA 1
ATOM 716 C C . LYS A 1 87 ? -1.710 -12.344 3.019 1.00 91.31 87 LYS A C 1
ATOM 718 O O . LYS A 1 87 ? -1.211 -12.749 1.976 1.00 91.31 87 LYS A O 1
ATOM 723 N N . THR A 1 88 ? -2.032 -11.062 3.190 1.00 95.00 88 THR A N 1
ATOM 724 C CA . THR A 1 88 ? -1.967 -10.074 2.104 1.00 95.00 88 THR A CA 1
ATOM 725 C C . THR A 1 88 ? -1.320 -8.782 2.565 1.00 95.00 88 THR A C 1
ATOM 727 O O . THR A 1 88 ? -1.759 -8.193 3.554 1.00 95.00 88 THR A O 1
ATOM 730 N N . VAL A 1 89 ? -0.369 -8.284 1.783 1.00 96.56 89 VAL A N 1
ATOM 731 C CA . VAL A 1 89 ? 0.335 -7.019 2.025 1.00 96.56 89 VAL A CA 1
ATOM 732 C C . VAL A 1 89 ? -0.060 -6.003 0.954 1.00 96.56 89 VAL A C 1
ATOM 734 O O . VAL A 1 89 ? -0.232 -6.361 -0.217 1.00 96.56 89 VAL A O 1
ATOM 737 N N . LEU A 1 90 ? -0.247 -4.747 1.357 1.00 97.31 90 LEU A N 1
ATOM 738 C CA . LEU A 1 90 ? -0.451 -3.642 0.427 1.00 97.31 90 LEU A CA 1
ATOM 739 C C . LEU A 1 90 ? 0.864 -3.277 -0.264 1.00 97.31 90 LEU A C 1
ATOM 741 O O . LEU A 1 90 ? 1.871 -3.068 0.401 1.00 97.31 90 LEU A O 1
ATOM 745 N N . TYR A 1 91 ? 0.824 -3.171 -1.587 1.00 96.50 91 TYR A N 1
ATOM 746 C CA . TYR A 1 91 ? 1.970 -2.796 -2.407 1.00 96.50 91 TYR A CA 1
ATOM 747 C C . TYR A 1 91 ? 2.288 -1.299 -2.274 1.00 96.50 91 TYR A C 1
ATOM 749 O O . TYR A 1 91 ? 1.391 -0.464 -2.416 1.00 96.50 91 TYR A O 1
ATOM 757 N N . HIS A 1 92 ? 3.556 -0.965 -2.048 1.00 95.31 92 HIS A N 1
ATOM 758 C CA . HIS A 1 92 ? 4.067 0.406 -2.062 1.00 95.31 92 HIS A CA 1
ATOM 759 C C . HIS A 1 92 ? 4.509 0.805 -3.474 1.00 95.31 92 HIS A C 1
ATOM 761 O O . HIS A 1 92 ? 5.218 0.068 -4.162 1.00 95.31 92 HIS A O 1
ATOM 767 N N . HIS A 1 93 ? 4.154 2.011 -3.904 1.00 95.94 93 HIS A N 1
ATOM 768 C CA . HIS A 1 93 ? 4.558 2.572 -5.191 1.00 95.94 93 HIS A CA 1
ATOM 769 C C . HIS A 1 93 ? 6.082 2.565 -5.335 1.00 95.94 93 HIS A C 1
ATOM 771 O O . HIS A 1 93 ? 6.608 2.208 -6.397 1.00 95.94 93 HIS A O 1
ATOM 777 N N . ALA A 1 94 ? 6.796 2.895 -4.253 1.00 93.19 94 ALA A N 1
ATOM 778 C CA . ALA A 1 94 ? 8.251 2.934 -4.207 1.00 93.19 94 ALA A CA 1
ATOM 779 C C . ALA A 1 94 ? 8.923 1.560 -4.377 1.00 93.19 94 ALA A C 1
ATOM 781 O O . ALA A 1 94 ? 10.122 1.519 -4.648 1.00 93.19 94 ALA A O 1
ATOM 782 N N . GLU A 1 95 ? 8.202 0.438 -4.301 1.00 92.12 95 GLU A N 1
ATOM 783 C CA . GLU A 1 95 ? 8.755 -0.874 -4.677 1.00 92.12 95 GLU A CA 1
ATOM 784 C C . GLU A 1 95 ? 9.030 -0.980 -6.176 1.00 92.12 95 GLU A C 1
ATOM 786 O O . GLU A 1 95 ? 9.854 -1.783 -6.611 1.00 92.12 95 GLU A O 1
ATOM 791 N N . THR A 1 96 ? 8.355 -0.161 -6.981 1.00 93.38 96 THR A N 1
ATOM 792 C CA . THR A 1 96 ? 8.490 -0.225 -8.429 1.00 93.38 96 THR A CA 1
ATOM 793 C C . THR A 1 96 ? 9.858 0.294 -8.850 1.00 93.38 96 THR A C 1
ATOM 795 O O . THR A 1 96 ? 10.267 1.422 -8.539 1.00 93.38 96 THR A O 1
ATOM 798 N N . GLU A 1 97 ? 10.576 -0.555 -9.574 1.00 92.75 97 GLU A N 1
ATOM 799 C CA . GLU A 1 97 ? 11.855 -0.232 -10.185 1.00 92.75 97 GLU A CA 1
ATOM 800 C C . GLU A 1 97 ? 11.652 0.619 -11.444 1.00 92.75 97 GLU A C 1
ATOM 802 O O . GLU A 1 97 ? 10.911 0.237 -12.363 1.00 92.75 97 GLU A O 1
ATOM 807 N N . ILE A 1 98 ? 12.369 1.742 -11.500 1.00 91.50 98 ILE A N 1
ATOM 808 C CA . ILE A 1 98 ? 12.404 2.619 -12.667 1.00 91.50 98 ILE A CA 1
ATOM 809 C C . ILE A 1 98 ? 13.237 1.956 -13.768 1.00 91.50 98 ILE A C 1
ATOM 811 O O . ILE A 1 98 ? 14.431 1.730 -13.594 1.00 91.50 98 ILE A O 1
ATOM 815 N N . LYS A 1 99 ? 12.614 1.672 -14.914 1.00 89.31 99 LYS A N 1
ATOM 816 C CA . LYS A 1 99 ? 13.263 1.088 -16.095 1.00 89.31 99 LYS A CA 1
ATOM 817 C C . LYS A 1 99 ? 13.330 2.114 -17.209 1.00 89.31 99 LYS A C 1
ATOM 819 O O . LYS A 1 99 ? 12.363 2.295 -17.939 1.00 89.31 99 LYS A O 1
ATOM 824 N N . ARG A 1 100 ? 14.471 2.790 -17.330 1.00 86.25 100 ARG A N 1
ATOM 825 C CA . ARG A 1 100 ? 14.670 3.820 -18.355 1.00 86.25 100 ARG A CA 1
ATOM 826 C C . ARG A 1 100 ? 14.653 3.209 -19.751 1.00 86.25 100 ARG A C 1
ATOM 828 O O . ARG A 1 100 ? 15.174 2.115 -19.965 1.00 86.25 100 ARG A O 1
ATOM 835 N N . HIS A 1 101 ? 14.096 3.954 -20.699 1.00 80.69 101 HIS A N 1
ATOM 836 C CA . HIS A 1 101 ? 14.212 3.617 -22.111 1.00 80.69 101 HIS A CA 1
ATOM 837 C C . HIS A 1 101 ? 15.678 3.690 -22.532 1.00 80.69 101 HIS A C 1
ATOM 839 O O . HIS A 1 101 ? 16.337 4.712 -22.354 1.00 80.69 101 HIS A O 1
ATOM 845 N N . THR A 1 102 ? 16.193 2.602 -23.092 1.00 77.31 102 THR A N 1
ATOM 846 C CA . THR A 1 102 ? 17.490 2.611 -23.772 1.00 77.31 102 THR A CA 1
ATOM 847 C C . THR A 1 102 ? 17.253 3.059 -25.206 1.00 77.31 102 THR A C 1
ATOM 849 O O . THR A 1 102 ? 16.446 2.429 -25.892 1.00 77.31 102 THR A O 1
ATOM 852 N N . LEU A 1 103 ? 17.924 4.118 -25.667 1.00 77.00 103 LEU A N 1
ATOM 853 C CA . LEU A 1 103 ? 17.844 4.577 -27.058 1.00 77.00 103 LEU A CA 1
ATOM 854 C C . LEU A 1 103 ? 18.485 3.574 -28.024 1.00 77.00 103 LEU A C 1
ATOM 856 O O . LEU A 1 103 ? 19.284 2.718 -27.636 1.00 77.00 103 LEU A O 1
ATOM 860 N N . VAL A 1 104 ? 18.061 3.626 -29.291 1.00 75.00 104 VAL A N 1
ATOM 861 C CA . VAL A 1 104 ? 18.742 2.885 -30.360 1.00 75.00 104 VAL A CA 1
ATOM 862 C C . VAL A 1 104 ? 20.084 3.554 -30.592 1.00 75.00 104 VAL A C 1
ATOM 864 O O . VAL A 1 104 ? 20.150 4.777 -30.618 1.00 75.00 104 VAL A O 1
ATOM 867 N N . LYS A 1 105 ? 21.140 2.746 -30.709 1.00 74.19 105 LYS A N 1
ATOM 868 C CA . LYS A 1 105 ? 22.448 3.245 -31.116 1.00 74.19 105 LYS A CA 1
ATOM 869 C C . LYS A 1 105 ? 22.305 3.914 -32.493 1.00 74.19 105 LYS A C 1
ATOM 871 O O . LYS A 1 105 ? 21.712 3.278 -33.367 1.00 74.19 105 LYS A O 1
ATOM 876 N N . PRO A 1 106 ? 22.788 5.153 -32.681 1.00 67.38 106 PRO A N 1
ATOM 877 C CA . PRO A 1 106 ? 22.687 5.865 -33.956 1.00 67.38 106 PRO A CA 1
ATOM 878 C C . PRO A 1 106 ? 23.275 5.072 -35.127 1.00 67.38 106 PRO A C 1
ATOM 880 O O . PRO A 1 106 ? 22.752 5.118 -36.233 1.00 67.38 106 PRO A O 1
ATOM 883 N N . GLU A 1 107 ? 24.315 4.284 -34.856 1.00 68.31 107 GLU A N 1
ATOM 884 C CA . GLU A 1 107 ? 25.083 3.496 -35.826 1.00 68.31 107 GLU A CA 1
ATOM 885 C C . GLU A 1 107 ? 24.466 2.109 -36.078 1.00 68.31 107 GLU A C 1
ATOM 887 O O . GLU A 1 107 ? 25.135 1.191 -36.542 1.00 68.31 107 GLU A O 1
ATOM 892 N N . SER A 1 108 ? 23.220 1.889 -3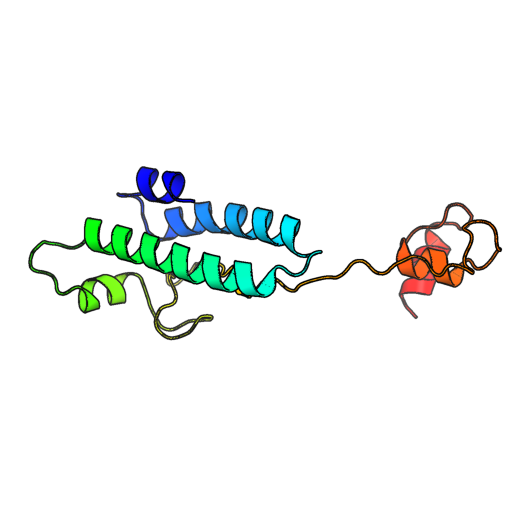5.652 1.00 60.94 108 SER A N 1
ATOM 893 C CA . SER A 1 108 ? 22.534 0.604 -35.778 1.00 60.94 108 SER A CA 1
ATOM 894 C C . SER A 1 108 ? 21.222 0.760 -36.537 1.00 60.94 108 SER A C 1
ATOM 896 O O . SER A 1 108 ? 20.170 1.005 -35.938 1.00 60.94 108 SER A O 1
ATOM 898 N N . SER A 1 109 ? 21.264 0.535 -37.847 1.00 63.09 109 SER A N 1
ATOM 899 C CA . SER A 1 109 ? 20.085 0.361 -38.689 1.00 63.09 109 SER A CA 1
ATOM 900 C C . SER A 1 109 ? 19.548 -1.071 -38.579 1.00 63.09 109 SER A C 1
ATOM 902 O O . SER A 1 109 ? 20.318 -2.035 -38.506 1.00 63.09 109 SER A O 1
ATOM 904 N N . PRO A 1 110 ? 18.219 -1.276 -38.627 1.00 60.41 110 PRO A N 1
ATOM 905 C CA . PRO A 1 110 ?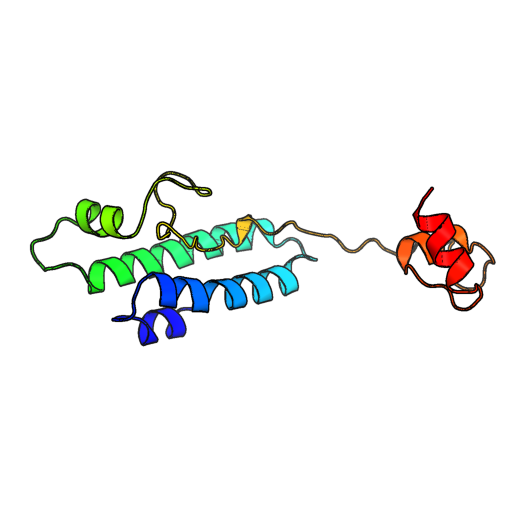 17.624 -2.606 -38.775 1.00 60.41 110 PRO A CA 1
ATOM 906 C C . PRO A 1 110 ? 18.137 -3.402 -39.992 1.00 60.41 110 PRO A C 1
ATOM 908 O O . PRO A 1 110 ? 17.978 -4.627 -40.010 1.00 60.41 110 PRO A O 1
ATOM 911 N N . LEU A 1 111 ? 18.725 -2.709 -40.976 1.00 59.56 111 LEU A N 1
ATOM 912 C CA . LEU A 1 111 ? 19.206 -3.241 -42.252 1.00 59.56 111 LEU A CA 1
ATOM 913 C C . LEU A 1 111 ? 20.732 -3.445 -42.313 1.00 59.56 111 LEU A C 1
ATOM 915 O O . LEU A 1 111 ? 21.195 -4.088 -43.247 1.00 59.56 111 LEU A O 1
ATOM 919 N N . ASP A 1 112 ? 21.506 -2.999 -41.315 1.00 60.94 112 ASP A N 1
ATOM 920 C CA . ASP A 1 112 ? 22.988 -3.040 -41.338 1.00 60.94 112 ASP A CA 1
ATOM 921 C C . ASP A 1 112 ? 23.585 -4.450 -41.1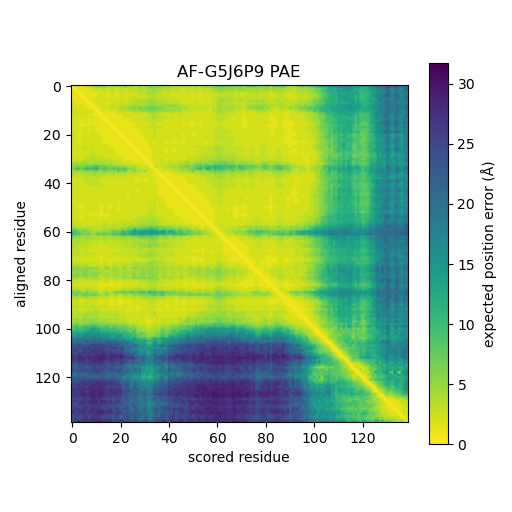70 1.00 60.94 112 ASP A C 1
ATOM 923 O O . ASP A 1 112 ? 24.779 -4.613 -40.935 1.00 60.94 112 ASP A O 1
ATOM 927 N N . GLY A 1 113 ? 22.765 -5.503 -41.190 1.00 58.34 113 GLY A N 1
ATOM 928 C CA . GLY A 1 113 ? 23.249 -6.869 -40.991 1.00 58.34 113 GLY A CA 1
ATOM 929 C C . GLY A 1 113 ? 23.842 -7.133 -39.598 1.00 58.34 113 GLY A C 1
ATOM 930 O O . GLY A 1 113 ? 24.368 -8.212 -39.366 1.00 58.34 113 GLY A O 1
ATOM 931 N N . ASN A 1 114 ? 23.730 -6.215 -38.628 1.00 62.12 114 ASN A N 1
ATOM 932 C CA . ASN A 1 114 ? 24.151 -6.433 -37.238 1.00 62.12 114 ASN A CA 1
ATOM 933 C C . ASN A 1 114 ? 23.023 -7.092 -36.412 1.00 62.12 114 ASN A C 1
ATOM 935 O O . ASN A 1 114 ? 22.388 -6.498 -35.532 1.00 62.12 114 ASN A O 1
ATOM 939 N N . TRP A 1 115 ? 22.728 -8.352 -36.743 1.00 58.41 115 TRP A N 1
ATOM 940 C CA . TRP A 1 115 ? 21.603 -9.138 -36.213 1.00 58.41 115 TRP A CA 1
ATOM 941 C C . TRP A 1 115 ? 21.701 -9.435 -34.705 1.00 58.41 115 TRP A C 1
ATOM 943 O O . TRP A 1 115 ? 20.677 -9.657 -34.046 1.00 58.41 115 TRP A O 1
ATOM 953 N N . THR A 1 116 ? 22.903 -9.389 -34.123 1.00 60.06 116 THR A N 1
ATOM 954 C CA . THR A 1 116 ? 23.138 -9.643 -32.690 1.00 60.06 116 THR A CA 1
ATOM 955 C C . THR A 1 116 ? 22.557 -8.530 -31.804 1.00 60.06 116 THR A C 1
ATOM 957 O O . THR A 1 116 ? 21.886 -8.821 -30.807 1.00 60.06 116 THR A O 1
ATOM 960 N N . TYR A 1 117 ? 22.706 -7.261 -32.203 1.00 64.06 117 TYR A N 1
ATOM 961 C CA . TYR A 1 117 ? 22.168 -6.096 -31.488 1.00 64.06 117 TYR A CA 1
ATOM 962 C C . TYR A 1 117 ? 20.630 -6.055 -31.522 1.00 64.06 117 TYR A C 1
ATOM 964 O O . TYR A 1 117 ? 19.976 -5.923 -30.479 1.00 64.06 117 TYR A O 1
ATOM 972 N N . GLY A 1 118 ? 20.032 -6.244 -32.705 1.00 59.12 118 GLY A N 1
ATOM 973 C CA . GLY A 1 118 ? 18.576 -6.254 -32.889 1.00 59.12 118 GLY A CA 1
ATOM 974 C C . GLY A 1 118 ? 17.877 -7.385 -32.125 1.00 59.12 118 GLY A C 1
ATOM 975 O O . GLY A 1 118 ? 16.844 -7.155 -31.488 1.00 59.12 118 GLY A O 1
ATOM 976 N N . ARG A 1 119 ? 18.467 -8.591 -32.111 1.00 60.62 119 ARG A N 1
ATOM 977 C CA . ARG A 1 119 ? 17.914 -9.758 -31.405 1.00 60.62 119 ARG A CA 1
ATOM 978 C C . ARG A 1 119 ? 18.008 -9.635 -29.885 1.00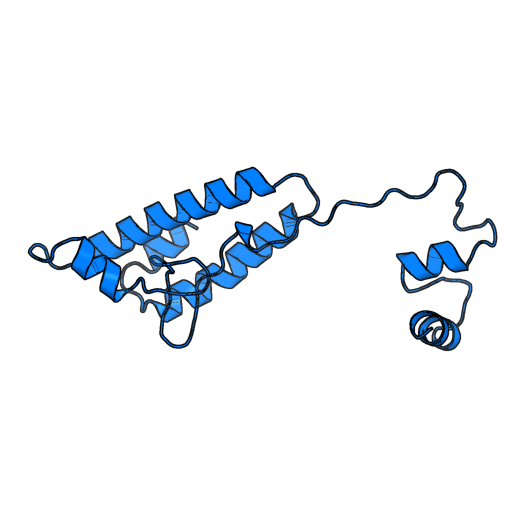 60.62 119 ARG A C 1
ATOM 980 O O . ARG A 1 119 ? 17.022 -9.938 -29.211 1.00 60.62 119 ARG A O 1
ATOM 987 N N . LYS A 1 120 ? 19.141 -9.183 -29.330 1.00 62.94 120 LYS A N 1
ATOM 988 C CA . LYS A 1 120 ? 19.312 -9.023 -27.869 1.00 62.94 120 LYS A CA 1
ATOM 989 C C . LYS A 1 120 ? 18.295 -8.034 -27.286 1.00 62.94 120 LYS A C 1
ATOM 991 O O . LYS A 1 120 ? 17.855 -8.198 -26.153 1.00 62.94 120 LYS A O 1
ATOM 996 N N . ARG A 1 121 ? 17.869 -7.056 -28.092 1.00 64.12 121 ARG A N 1
ATOM 997 C CA . ARG A 1 121 ? 16.931 -6.002 -27.694 1.00 64.12 121 ARG A CA 1
ATOM 998 C C . ARG A 1 121 ? 15.455 -6.305 -27.969 1.00 64.12 121 ARG A C 1
ATOM 1000 O O . ARG A 1 121 ? 14.632 -6.045 -27.099 1.00 64.12 121 ARG A O 1
ATOM 1007 N N . ARG A 1 122 ? 15.098 -6.839 -29.147 1.00 62.28 122 ARG A N 1
ATOM 1008 C CA . ARG A 1 122 ? 13.692 -7.141 -29.515 1.00 62.28 122 ARG A CA 1
ATOM 1009 C C . ARG A 1 122 ? 13.267 -8.573 -29.188 1.00 62.28 122 ARG A C 1
ATOM 1011 O O . ARG A 1 122 ? 12.085 -8.895 -29.214 1.00 62.28 122 ARG A O 1
ATOM 1018 N N . GLY A 1 123 ? 14.220 -9.469 -28.929 1.00 55.22 123 GLY A N 1
ATOM 1019 C CA . GLY A 1 123 ? 13.972 -10.893 -28.700 1.00 55.22 123 GLY A CA 1
ATOM 1020 C C . GLY A 1 123 ? 13.497 -11.684 -29.926 1.00 55.22 123 GLY A C 1
ATOM 1021 O O . GLY A 1 123 ? 13.479 -12.910 -29.859 1.00 55.22 123 GLY A O 1
ATOM 1022 N N . THR A 1 124 ? 13.151 -11.000 -31.017 1.00 53.22 124 THR A N 1
ATOM 1023 C CA . THR A 1 124 ? 12.724 -11.523 -32.319 1.00 53.22 124 THR A CA 1
ATOM 1024 C C . THR A 1 124 ? 13.339 -10.648 -33.417 1.00 53.22 124 THR A C 1
ATOM 1026 O O . THR A 1 124 ? 13.482 -9.437 -33.242 1.00 53.22 124 THR A O 1
ATOM 1029 N N . TYR A 1 125 ? 13.771 -11.257 -34.522 1.00 57.31 125 TYR A N 1
ATOM 1030 C CA . TYR A 1 125 ? 14.337 -10.561 -35.682 1.00 57.31 125 TYR A CA 1
ATOM 1031 C C . TYR A 1 125 ? 13.742 -11.172 -36.951 1.00 57.31 125 TYR A C 1
ATOM 1033 O O . TYR A 1 125 ? 13.743 -12.396 -37.082 1.00 57.31 125 TYR A O 1
ATOM 1041 N N . THR A 1 126 ? 13.234 -10.330 -37.855 1.00 59.81 126 THR A N 1
ATOM 1042 C CA . THR A 1 126 ? 12.498 -10.731 -39.068 1.00 59.81 126 THR A CA 1
ATOM 1043 C C . THR A 1 126 ? 13.328 -11.599 -40.015 1.00 59.81 126 THR A C 1
ATOM 1045 O O . THR A 1 126 ? 12.765 -12.433 -40.711 1.00 59.81 126 THR A O 1
ATOM 1048 N N . GLY A 1 127 ? 14.659 -11.474 -39.989 1.00 61.84 127 GLY A N 1
ATOM 1049 C CA . GLY A 1 127 ? 15.580 -12.268 -40.808 1.00 61.84 127 GLY A CA 1
ATOM 1050 C C . GLY A 1 127 ? 16.129 -13.546 -40.161 1.00 61.84 127 GLY A C 1
ATOM 1051 O O . GLY A 1 127 ? 17.079 -14.108 -40.692 1.00 61.84 127 GLY A O 1
ATOM 1052 N N . THR A 1 128 ? 15.616 -14.015 -39.009 1.00 59.31 128 THR A N 1
ATOM 1053 C CA . THR A 1 128 ? 16.097 -15.284 -38.414 1.00 59.31 128 THR A CA 1
ATOM 1054 C C . THR A 1 128 ? 14.976 -16.199 -37.918 1.00 59.31 128 THR A C 1
ATOM 1056 O O . THR A 1 128 ? 14.087 -15.727 -37.206 1.00 59.31 128 THR A O 1
ATOM 1059 N N . PRO A 1 129 ? 15.061 -17.525 -38.156 1.00 66.75 129 PRO A N 1
ATOM 1060 C CA . PRO A 1 129 ? 14.109 -18.486 -37.609 1.00 66.75 129 PRO A CA 1
ATOM 1061 C C . PRO A 1 129 ? 14.043 -18.448 -36.073 1.00 66.75 129 PRO A C 1
ATOM 1063 O O . PRO A 1 129 ? 15.061 -18.324 -35.379 1.00 66.75 129 PRO A O 1
ATOM 1066 N N . THR A 1 130 ? 12.842 -18.634 -35.517 1.00 66.75 130 THR A N 1
ATOM 1067 C CA . THR A 1 130 ? 12.556 -18.611 -34.067 1.00 66.75 130 THR A CA 1
ATOM 1068 C C . THR A 1 130 ? 13.459 -19.552 -33.261 1.00 66.75 130 THR A C 1
ATOM 1070 O O . THR A 1 130 ? 13.838 -19.241 -32.130 1.00 66.75 130 THR A O 1
ATOM 1073 N N . ARG A 1 131 ? 13.855 -20.688 -33.853 1.00 68.88 131 ARG A N 1
ATOM 1074 C CA . ARG A 1 131 ? 14.742 -21.689 -33.238 1.00 68.88 131 ARG A CA 1
ATOM 1075 C C . ARG A 1 131 ? 16.137 -21.128 -32.956 1.00 68.88 131 ARG A C 1
ATOM 1077 O O . ARG A 1 131 ? 16.615 -21.236 -31.831 1.00 68.88 131 ARG A O 1
ATOM 1084 N N . VAL A 1 132 ? 16.739 -20.450 -33.935 1.00 65.88 132 VAL A N 1
ATOM 1085 C CA . VAL A 1 132 ? 18.043 -19.787 -33.779 1.00 65.88 132 VAL A CA 1
ATOM 1086 C C . VAL A 1 132 ? 17.931 -18.668 -32.736 1.00 65.88 132 VAL A C 1
ATOM 1088 O O . VAL A 1 132 ? 18.843 -18.493 -31.931 1.00 65.88 132 VAL A O 1
ATOM 1091 N N . SER A 1 133 ? 16.797 -17.950 -32.698 1.00 62.31 133 SER A N 1
ATOM 1092 C CA . SER A 1 133 ? 16.517 -16.862 -31.736 1.00 62.31 133 SER A CA 1
ATOM 1093 C C . SER A 1 133 ? 16.466 -17.303 -30.284 1.00 62.31 133 SER A C 1
ATOM 1095 O O . SER A 1 133 ? 16.973 -16.592 -29.416 1.00 62.31 133 SER A O 1
ATOM 1097 N N . LYS A 1 134 ? 15.910 -18.483 -30.014 1.00 68.94 134 LYS A N 1
ATOM 1098 C CA . LYS A 1 134 ? 15.897 -19.063 -28.666 1.00 68.94 134 LYS A CA 1
ATOM 1099 C C . LYS A 1 134 ? 17.284 -19.552 -28.232 1.00 68.94 134 LYS A C 1
ATOM 1101 O O . LYS A 1 134 ? 17.621 -19.404 -27.064 1.00 68.94 134 LYS A O 1
ATOM 1106 N N . LEU A 1 135 ? 18.086 -20.081 -29.159 1.00 67.00 135 LEU A N 1
ATOM 1107 C CA . LEU A 1 135 ? 19.405 -20.658 -28.868 1.00 67.00 135 LEU A CA 1
ATOM 1108 C C . LEU A 1 135 ? 20.430 -19.595 -28.434 1.00 67.00 135 LEU A C 1
ATOM 1110 O O . LEU A 1 135 ? 21.058 -19.754 -27.394 1.00 67.00 135 LEU A O 1
ATOM 1114 N N . LEU A 1 136 ? 20.507 -18.459 -29.141 1.00 62.03 136 LEU A N 1
ATOM 1115 C CA . LEU A 1 136 ? 21.407 -17.351 -28.765 1.00 62.03 136 LEU A CA 1
ATOM 1116 C C . LEU A 1 136 ? 20.984 -16.577 -27.506 1.00 62.03 136 LEU A C 1
ATOM 1118 O O . LEU A 1 136 ? 21.758 -15.772 -27.010 1.00 62.03 136 LEU A O 1
ATOM 1122 N N . LYS A 1 137 ? 19.759 -16.762 -26.996 1.00 60.44 137 LYS A N 1
ATOM 1123 C CA . LYS A 1 137 ? 19.347 -16.194 -25.697 1.00 60.44 137 LYS A CA 1
ATOM 1124 C C . LYS A 1 137 ? 19.837 -17.020 -24.503 1.00 60.44 137 LYS A C 1
ATOM 1126 O O . LYS A 1 137 ? 19.699 -16.553 -23.377 1.00 60.44 137 LYS A O 1
ATOM 1131 N N . LYS A 1 138 ? 20.276 -18.262 -24.742 1.00 63.69 138 LYS A N 1
ATOM 1132 C CA . LYS A 1 138 ? 20.623 -19.241 -23.703 1.00 63.69 138 LYS A CA 1
ATOM 1133 C C . LYS A 1 138 ? 22.132 -19.291 -23.402 1.00 63.69 138 LYS A C 1
ATOM 1135 O O . LYS A 1 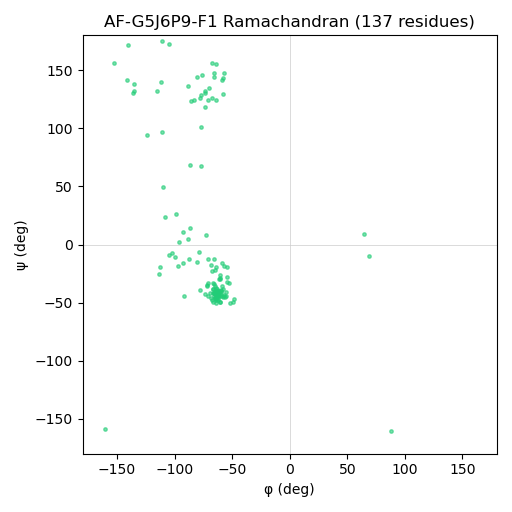138 ? 22.489 -19.824 -22.359 1.00 63.69 138 LYS A O 1
ATOM 1140 N N . GLN A 1 139 ? 22.972 -18.777 -24.305 1.00 54.75 139 GLN A N 1
ATOM 1141 C CA . GLN A 1 139 ? 24.390 -18.476 -24.054 1.00 54.75 139 GLN A CA 1
ATOM 1142 C C . GLN A 1 139 ? 24.516 -17.154 -23.297 1.00 54.75 139 GLN A C 1
ATOM 1144 O O . GLN A 1 139 ? 25.411 -17.074 -22.434 1.00 54.75 139 GLN A O 1
#

pLDDT: mean 85.9, std 14.31, range [53.22, 97.44]

Nearest PDB structures (foldseek):
  6mec-assembly1_C  TM=9.214E-01  e=1.263E-05  Thermosynechococcus vestitus BP-1
  8fli-assembly1_B  TM=7.580E-01  e=5.865E-06  Thermosynechococcus vestitus

Secondary structure (DSSP, 8-state):
-HHHHHHTSSS-HHHHHHHHHHHHHHHHHHHTTSS-HHHHHHHHHHHHHHHHHHHHHHS-TTS-HHHHHHHHEEEETTEEEEEB-SS-BPPPGGGSPP-PPPPPPTT--TTSS-HHHHHHHHS--TTS-HHHHHHTTT-

Organism: NCBI:txid423471

Mean predicted aligned error: 9.39 Å